Protein AF-X0Z346-F1 (afdb_monomer_lite)

Organism: NCBI:txid412755

Foldseek 3Di:
DLDDDDDDPPDFKDKDFWDKDKDAFDPDPLSVVLVVLLVCLCVLPVQFWDKADDPVVCVVRPRIIMITGGGPVCPPPRIDIDTPVVVNVSSVSVVVSVVSVVVSVVVSVVVD

Sequence (112 aa):
NIEPLPISKNIKTIEYRIAYLALCLQNSKSGKILFKRLSMLPQIDCKYIQFGCADWFWERQINSYTLQVEPERYSTKDRVFIDYKEALYIENIRNKFFKKMEDIIHNFSDHL

Secondary structure (DSSP, 8-state):
--SPPP--TT--EEEEE--EEEEE--SSHHHHHHHHHHTTGGGT-TTTEEEE--HHHHTTSTTEEEEEES-GGGTT-SEEEEEHHHHHHHHHHHHHHHHHHHHHHHHHHTT-

pLDDT: mean 89.63, std 8.23, range [52.31, 97.12]

Structure (mmCIF, N/CA/C/O backbone):
data_AF-X0Z346-F1
#
_entry.id   AF-X0Z346-F1
#
loop_
_atom_site.group_PDB
_atom_site.id
_atom_site.type_symbol
_atom_site.label_atom_id
_atom_site.label_alt_id
_atom_site.label_comp_id
_atom_site.label_asym_id
_atom_site.label_entity_id
_atom_site.label_seq_id
_atom_site.pdbx_PDB_ins_code
_atom_site.Cartn_x
_atom_site.Cartn_y
_atom_site.Cartn_z
_atom_site.occupancy
_atom_site.B_iso_or_equiv
_atom_site.auth_seq_id
_atom_site.auth_comp_id
_atom_site.auth_asym_id
_atom_site.auth_atom_id
_atom_site.pdbx_PDB_model_num
ATOM 1 N N . ASN A 1 1 ? -8.320 12.332 1.932 1.00 60.59 1 ASN A N 1
ATOM 2 C CA . ASN A 1 1 ? -7.896 11.196 2.788 1.00 60.59 1 ASN A CA 1
ATOM 3 C C . ASN A 1 1 ? -6.429 11.270 3.220 1.00 60.59 1 ASN A C 1
ATOM 5 O O . ASN A 1 1 ? -5.842 10.227 3.489 1.00 60.59 1 ASN A O 1
ATOM 9 N N . ILE A 1 2 ? -5.833 12.467 3.313 1.00 72.00 2 ILE A N 1
ATOM 10 C CA . ILE A 1 2 ? -4.443 12.644 3.785 1.00 72.00 2 ILE A CA 1
ATOM 11 C C . ILE A 1 2 ? -4.376 13.272 5.178 1.00 72.00 2 ILE A C 1
ATOM 13 O O . ILE A 1 2 ? -3.472 12.945 5.939 1.00 72.00 2 ILE A O 1
ATOM 17 N N . GLU A 1 3 ? -5.379 14.074 5.539 1.00 83.50 3 GLU A N 1
ATOM 18 C CA . GLU A 1 3 ? -5.531 14.595 6.895 1.00 83.50 3 GLU A CA 1
ATOM 19 C C . GLU A 1 3 ? -5.581 13.464 7.934 1.00 83.50 3 GLU A C 1
ATOM 21 O O . GLU A 1 3 ? -6.058 12.360 7.616 1.00 83.50 3 GLU A O 1
ATOM 26 N N . PRO A 1 4 ? -5.079 13.718 9.154 1.00 86.06 4 PRO A N 1
ATOM 27 C CA . PRO A 1 4 ? -5.184 12.773 10.249 1.00 86.06 4 PRO A CA 1
ATOM 28 C C . PRO A 1 4 ? -6.644 12.577 10.672 1.00 86.06 4 PRO A C 1
ATOM 30 O O . PRO A 1 4 ? -7.474 13.487 10.593 1.00 86.06 4 PRO A O 1
ATOM 33 N N . LEU A 1 5 ? -6.960 11.377 11.144 1.00 86.94 5 LEU A N 1
ATOM 34 C CA . LEU A 1 5 ? -8.260 11.040 11.692 1.00 86.94 5 LEU A CA 1
ATOM 35 C C . LEU A 1 5 ? -8.531 11.864 12.961 1.00 86.94 5 LEU A C 1
ATOM 37 O O . LEU A 1 5 ? -7.634 12.080 13.781 1.00 86.94 5 LEU A O 1
ATOM 41 N N . PRO A 1 6 ? -9.780 12.318 13.161 1.00 84.25 6 PRO A N 1
ATOM 42 C CA . PRO A 1 6 ? -10.134 13.111 14.328 1.00 84.25 6 PRO A CA 1
ATOM 43 C C . PRO A 1 6 ? -10.004 12.277 15.602 1.00 84.25 6 PRO A C 1
ATOM 45 O O . PRO A 1 6 ? -10.609 11.214 15.711 1.00 84.25 6 PRO A O 1
ATOM 48 N N . ILE A 1 7 ? -9.289 12.792 16.603 1.00 77.56 7 ILE A N 1
ATOM 49 C CA . ILE A 1 7 ? -9.120 12.118 17.894 1.00 77.56 7 ILE A CA 1
ATOM 50 C C . ILE A 1 7 ? -10.442 12.186 18.672 1.00 77.56 7 ILE A C 1
ATOM 52 O O . ILE A 1 7 ? -10.754 13.189 19.311 1.00 77.56 7 ILE A O 1
ATOM 56 N N . SER A 1 8 ? -11.229 11.109 18.640 1.00 80.06 8 SER A N 1
ATOM 57 C CA . SER A 1 8 ? -12.473 11.006 19.409 1.00 80.06 8 SER A CA 1
ATOM 58 C C . SER A 1 8 ? -12.692 9.598 19.947 1.00 80.06 8 SER A C 1
ATOM 60 O O . SER A 1 8 ? -12.582 8.613 19.223 1.00 80.06 8 SER A O 1
ATOM 62 N N . LYS A 1 9 ? -13.060 9.499 21.231 1.00 72.19 9 LYS A N 1
ATOM 63 C CA . LYS A 1 9 ? -13.396 8.220 21.883 1.00 72.19 9 LYS A CA 1
ATOM 64 C C . LYS A 1 9 ? -14.772 7.676 21.475 1.00 72.19 9 LYS A C 1
ATOM 66 O O . LYS A 1 9 ? -15.076 6.529 21.782 1.00 72.19 9 LYS A O 1
ATOM 71 N N . ASN A 1 10 ? -15.592 8.483 20.798 1.00 86.25 10 ASN A N 1
ATOM 72 C CA . ASN A 1 10 ? -16.987 8.148 20.499 1.00 86.25 10 ASN A CA 1
ATOM 73 C C . ASN A 1 10 ? -17.204 7.652 19.061 1.00 86.25 10 ASN A C 1
ATOM 75 O O . ASN A 1 10 ? -18.314 7.243 18.719 1.00 86.25 10 ASN A O 1
ATOM 79 N N . ILE A 1 11 ? -16.174 7.683 18.211 1.00 88.75 11 ILE A N 1
ATOM 80 C CA . ILE A 1 11 ? -16.277 7.195 16.835 1.00 88.75 11 ILE A CA 1
ATOM 81 C C . ILE A 1 11 ? -16.121 5.677 16.842 1.00 88.75 11 ILE A C 1
ATOM 83 O O . ILE A 1 11 ? -15.102 5.148 17.277 1.00 88.75 11 ILE A O 1
ATOM 87 N N . LYS A 1 12 ? -17.142 4.976 16.343 1.00 90.94 12 LYS A N 1
ATOM 88 C CA . LYS A 1 12 ? -17.108 3.517 16.178 1.00 90.94 12 LYS A CA 1
ATOM 89 C C . LYS A 1 12 ? -16.595 3.113 14.802 1.00 90.94 12 LYS A C 1
ATOM 91 O O . LYS A 1 12 ? -15.784 2.205 14.693 1.00 90.94 12 LYS A O 1
ATOM 96 N N . THR A 1 13 ? -17.050 3.802 13.760 1.00 92.38 13 THR A N 1
ATOM 97 C CA . THR A 1 13 ? -16.750 3.458 12.367 1.00 92.38 13 THR A CA 1
ATOM 98 C C . THR A 1 13 ? -16.470 4.697 11.534 1.00 92.38 13 THR A C 1
ATOM 100 O O . THR A 1 13 ? -17.046 5.755 11.785 1.00 92.38 13 THR A O 1
ATOM 103 N N . ILE A 1 14 ? -15.643 4.542 10.504 1.00 90.69 14 ILE A N 1
ATOM 104 C CA . ILE A 1 14 ? -15.331 5.573 9.510 1.00 90.69 14 ILE A CA 1
ATOM 105 C C . ILE A 1 14 ? -15.661 5.029 8.116 1.00 90.69 14 ILE A C 1
ATOM 107 O O . ILE A 1 14 ? -15.361 3.870 7.827 1.00 90.69 14 ILE A O 1
ATOM 111 N N . GLU A 1 15 ? -16.261 5.854 7.249 1.00 91.25 15 GLU A N 1
ATOM 112 C CA . GLU A 1 15 ? -16.294 5.574 5.806 1.00 91.25 15 GLU A CA 1
ATOM 113 C C . GLU A 1 15 ? -14.884 5.809 5.253 1.00 91.25 15 GLU A C 1
ATOM 115 O O . GLU A 1 15 ? -14.419 6.945 5.148 1.00 91.25 15 GLU A O 1
ATOM 120 N N . TYR A 1 16 ? -14.191 4.730 4.912 1.00 86.69 16 TYR A N 1
ATOM 121 C CA . TYR A 1 16 ? -12.906 4.780 4.240 1.00 86.69 16 TYR A CA 1
ATOM 122 C C . TYR A 1 16 ? -13.124 4.747 2.730 1.00 86.69 16 TYR A C 1
ATOM 124 O O . TYR A 1 16 ? -13.870 3.904 2.227 1.00 86.69 16 TYR A O 1
ATOM 132 N N . ARG A 1 17 ? -12.474 5.660 1.999 1.00 86.06 17 ARG A N 1
ATOM 133 C CA . ARG A 1 17 ? -12.450 5.643 0.529 1.00 86.06 17 ARG A CA 1
ATOM 134 C C . ARG A 1 17 ? -11.056 5.295 0.063 1.00 86.06 17 ARG A C 1
ATOM 136 O O . ARG A 1 17 ? -10.080 5.880 0.540 1.00 86.06 17 ARG A O 1
ATOM 143 N N . ILE A 1 18 ? -10.999 4.363 -0.866 1.00 76.19 18 ILE A N 1
ATOM 144 C CA . ILE A 1 18 ? -9.747 3.770 -1.297 1.00 76.19 18 ILE A CA 1
ATOM 145 C C . ILE A 1 18 ? -8.970 4.780 -2.131 1.00 76.19 18 ILE A C 1
ATOM 147 O O . ILE A 1 18 ? -9.532 5.552 -2.909 1.00 76.19 18 ILE A O 1
ATOM 151 N N . ALA A 1 19 ? -7.666 4.817 -1.889 1.00 76.25 19 ALA A N 1
ATOM 152 C CA . ALA A 1 19 ? -6.726 5.635 -2.627 1.00 76.25 19 ALA A CA 1
ATOM 153 C C . ALA A 1 19 ? -5.687 4.709 -3.245 1.00 76.25 19 ALA A C 1
ATOM 155 O O . ALA A 1 19 ? -5.079 3.889 -2.554 1.00 76.25 19 ALA A O 1
ATOM 156 N N . TYR A 1 20 ? -5.488 4.862 -4.547 1.00 85.81 20 TYR A N 1
ATOM 157 C CA . TYR A 1 20 ? -4.509 4.102 -5.295 1.00 85.81 20 TYR A CA 1
ATOM 158 C C . TYR A 1 20 ? -3.748 5.000 -6.261 1.00 85.81 20 TYR A C 1
ATOM 160 O O . TYR A 1 20 ? -4.251 6.025 -6.723 1.00 85.81 20 TYR A O 1
ATOM 168 N N . LEU A 1 21 ? -2.521 4.595 -6.564 1.00 88.81 21 LEU A N 1
ATOM 169 C CA . LEU A 1 21 ? -1.697 5.182 -7.609 1.00 88.81 21 LEU A CA 1
ATOM 170 C C . LEU A 1 21 ? -1.587 4.174 -8.745 1.00 88.81 21 LEU A C 1
ATOM 172 O O . LEU A 1 21 ? -1.111 3.062 -8.528 1.00 88.81 21 LEU A O 1
ATOM 176 N N . ALA A 1 22 ? -2.006 4.567 -9.943 1.00 91.06 22 ALA A N 1
ATOM 177 C CA . ALA A 1 22 ? -1.733 3.818 -11.162 1.00 91.06 22 ALA A CA 1
ATOM 178 C C . ALA A 1 22 ? -0.428 4.334 -11.786 1.00 91.06 22 ALA A C 1
ATOM 180 O O . ALA A 1 22 ? -0.237 5.541 -11.935 1.00 91.06 22 ALA A O 1
ATOM 181 N N . LEU A 1 23 ? 0.477 3.424 -12.131 1.00 92.00 23 LEU A N 1
ATOM 182 C CA . LEU A 1 23 ? 1.829 3.715 -12.596 1.00 92.00 23 LEU A CA 1
ATOM 183 C C . LEU A 1 23 ? 2.120 2.884 -13.842 1.00 92.00 23 LEU A C 1
ATOM 185 O O . LEU A 1 23 ? 1.917 1.675 -13.825 1.00 92.00 23 LEU A O 1
ATOM 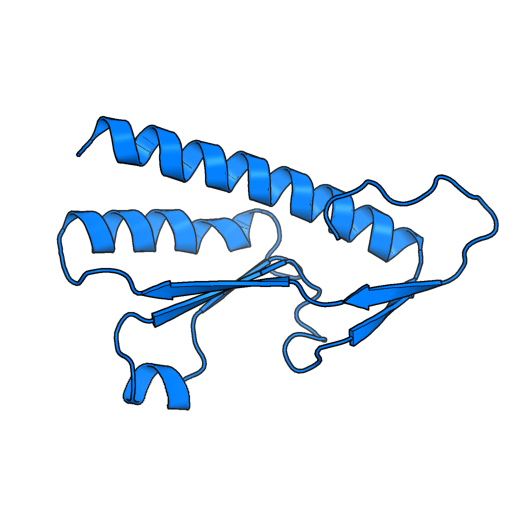189 N N . CYS A 1 24 ? 2.659 3.502 -14.891 1.00 94.44 24 CYS A N 1
ATOM 190 C CA . CYS A 1 24 ? 3.261 2.781 -16.011 1.00 94.44 24 CYS A CA 1
ATOM 191 C C . CYS A 1 24 ? 4.780 2.914 -15.920 1.00 94.44 24 CYS A C 1
ATOM 193 O O . CYS A 1 24 ? 5.317 4.023 -15.900 1.00 94.44 24 CYS A O 1
ATOM 195 N N . LEU A 1 25 ? 5.476 1.784 -15.824 1.00 93.38 25 LEU A N 1
ATOM 196 C CA . LEU A 1 25 ? 6.929 1.752 -15.716 1.00 93.38 25 LEU A CA 1
ATOM 197 C C . LEU A 1 25 ? 7.544 1.504 -17.090 1.00 93.38 25 LEU A C 1
ATOM 199 O O . LEU A 1 25 ? 7.215 0.541 -17.780 1.00 93.38 25 LEU A O 1
ATOM 203 N N . GLN A 1 26 ? 8.487 2.353 -17.486 1.00 93.38 26 GLN A N 1
ATOM 204 C CA . GLN A 1 26 ? 9.192 2.164 -18.747 1.00 93.38 26 GLN A CA 1
ATOM 205 C C . GLN A 1 26 ? 9.959 0.830 -18.742 1.00 93.38 26 GLN A C 1
ATOM 207 O O . GLN A 1 26 ? 10.621 0.489 -17.760 1.00 93.38 26 GLN A O 1
ATOM 212 N N . ASN A 1 27 ? 9.938 0.094 -19.859 1.00 93.75 27 ASN A N 1
ATOM 213 C CA . ASN A 1 27 ? 10.755 -1.113 -20.032 1.00 93.75 27 ASN A CA 1
ATOM 214 C C . ASN A 1 27 ? 12.230 -0.756 -20.290 1.00 93.75 27 ASN A C 1
ATOM 216 O O . ASN A 1 27 ? 12.776 -0.962 -21.371 1.00 93.75 27 ASN A O 1
ATOM 220 N N . SER A 1 28 ? 12.871 -0.181 -19.282 1.00 94.56 28 SER A N 1
ATOM 221 C CA . SER A 1 28 ? 14.271 0.221 -19.282 1.00 94.56 28 SER A CA 1
ATOM 222 C C . SER A 1 28 ? 14.974 -0.352 -18.051 1.00 94.56 28 SER A C 1
ATOM 224 O O . SER A 1 28 ? 14.347 -0.906 -17.143 1.00 94.56 28 SER A O 1
ATOM 226 N N . LYS A 1 29 ? 16.303 -0.224 -17.992 1.00 93.75 29 LYS A N 1
ATOM 227 C CA . LYS A 1 29 ? 17.070 -0.614 -16.800 1.00 93.75 29 LYS A CA 1
ATOM 228 C C . LYS A 1 29 ? 16.590 0.147 -15.557 1.00 93.75 29 LYS A C 1
ATOM 230 O O . LYS A 1 29 ? 16.391 -0.469 -14.513 1.00 93.75 29 LYS A O 1
ATOM 235 N N . SER A 1 30 ? 16.373 1.456 -15.680 1.00 92.31 30 SER A N 1
ATOM 236 C CA . SER A 1 30 ? 15.896 2.306 -14.586 1.00 92.31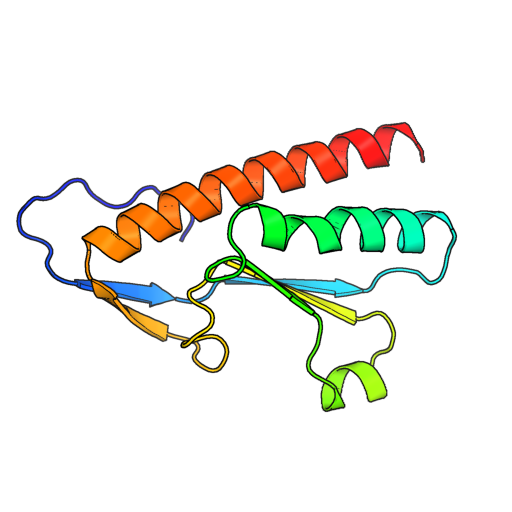 30 SER A CA 1
ATOM 237 C C . SER A 1 30 ? 14.468 1.937 -14.168 1.00 92.31 30 SER A C 1
ATOM 239 O O . SER A 1 30 ? 14.217 1.760 -12.979 1.00 92.31 30 SER A O 1
ATOM 241 N N . GLY A 1 31 ? 13.561 1.684 -15.118 1.00 93.31 31 GLY A N 1
ATOM 242 C CA . GLY A 1 31 ? 12.200 1.233 -14.812 1.00 93.31 31 GLY A CA 1
ATOM 243 C C . GLY A 1 31 ? 12.150 -0.118 -14.090 1.00 93.31 31 GLY A C 1
ATOM 244 O O . GLY A 1 31 ? 11.405 -0.268 -13.124 1.00 93.31 31 GLY A O 1
ATOM 245 N N . LYS A 1 32 ? 13.011 -1.078 -14.460 1.00 93.31 32 LYS A N 1
ATOM 246 C CA . LYS A 1 32 ? 13.145 -2.367 -13.747 1.00 93.31 32 LYS A CA 1
ATOM 247 C C . LYS A 1 32 ? 13.674 -2.203 -12.317 1.00 93.31 32 LYS A C 1
ATOM 249 O O . LYS A 1 32 ? 13.246 -2.925 -11.416 1.00 93.31 32 LYS A O 1
ATOM 254 N N . ILE A 1 33 ? 14.592 -1.260 -12.093 1.00 93.81 33 ILE A N 1
ATOM 255 C CA . ILE A 1 33 ? 15.082 -0.927 -10.745 1.00 93.81 33 ILE A CA 1
ATOM 256 C C . ILE A 1 33 ? 13.954 -0.312 -9.913 1.00 93.81 33 ILE A C 1
ATOM 258 O O . ILE A 1 33 ? 13.747 -0.736 -8.776 1.00 93.81 33 ILE A O 1
ATOM 262 N N . LEU A 1 34 ? 13.208 0.642 -10.479 1.00 93.88 34 LEU A N 1
ATOM 263 C CA . LEU A 1 34 ? 12.071 1.263 -9.804 1.00 93.88 34 LEU A CA 1
ATOM 264 C C . LEU A 1 34 ? 10.996 0.225 -9.464 1.00 93.88 34 LEU A C 1
ATOM 266 O O . LEU A 1 34 ? 10.558 0.177 -8.320 1.00 93.88 34 LEU A O 1
ATOM 270 N N . PHE A 1 35 ? 10.659 -0.670 -10.400 1.00 94.44 35 PHE A N 1
ATOM 271 C CA . PHE A 1 35 ? 9.754 -1.799 -10.160 1.00 94.44 35 PHE A CA 1
ATOM 272 C C . PHE A 1 35 ? 10.181 -2.614 -8.936 1.00 94.44 35 PHE A C 1
ATOM 274 O O . PHE A 1 35 ? 9.389 -2.803 -8.019 1.00 94.44 35 PHE A O 1
ATOM 281 N N . LYS A 1 36 ? 11.452 -3.039 -8.881 1.00 94.88 36 LYS A N 1
ATOM 282 C CA . LYS A 1 36 ? 11.978 -3.835 -7.763 1.00 94.88 36 LYS A CA 1
ATOM 283 C C . LYS A 1 36 ? 11.910 -3.087 -6.429 1.00 94.88 36 LYS A C 1
ATOM 285 O O . LYS A 1 36 ? 11.691 -3.707 -5.396 1.00 94.88 36 LYS A O 1
ATOM 290 N N . ARG A 1 37 ? 12.124 -1.767 -6.429 1.00 95.19 37 ARG A N 1
ATOM 291 C CA . ARG A 1 37 ? 12.020 -0.941 -5.215 1.00 95.19 37 ARG A CA 1
ATOM 292 C C . ARG A 1 37 ? 10.563 -0.803 -4.762 1.00 95.19 37 ARG A C 1
ATOM 294 O O . ARG A 1 37 ? 10.283 -1.007 -3.584 1.00 95.19 37 ARG A O 1
ATOM 301 N N . LEU A 1 38 ? 9.642 -0.514 -5.683 1.00 95.25 38 LEU A N 1
ATOM 302 C CA . LEU A 1 38 ? 8.208 -0.398 -5.394 1.00 95.25 38 LEU A CA 1
ATOM 303 C C . LEU A 1 38 ? 7.607 -1.733 -4.932 1.00 95.25 38 LEU A C 1
ATOM 305 O O . LEU A 1 38 ? 6.831 -1.754 -3.979 1.00 95.25 38 LEU A O 1
ATOM 309 N N . SER A 1 39 ? 8.034 -2.862 -5.509 1.00 94.75 39 SER A N 1
ATOM 310 C CA . SER A 1 39 ? 7.560 -4.198 -5.120 1.00 94.75 39 SER A CA 1
ATOM 311 C C . SER A 1 39 ? 7.950 -4.610 -3.697 1.00 94.75 39 SER A C 1
ATOM 313 O O . SER A 1 39 ? 7.475 -5.628 -3.204 1.00 94.75 39 SER A O 1
ATOM 315 N N . MET A 1 40 ? 8.820 -3.850 -3.024 1.00 95.62 40 MET A N 1
ATOM 316 C CA . MET A 1 40 ? 9.159 -4.065 -1.616 1.00 95.62 40 MET A CA 1
ATOM 317 C C . MET A 1 40 ? 8.210 -3.339 -0.655 1.00 95.62 40 MET A C 1
ATOM 319 O O . MET A 1 40 ? 8.231 -3.641 0.533 1.00 95.62 40 MET A O 1
ATOM 323 N N . LEU A 1 41 ? 7.371 -2.407 -1.118 1.00 95.81 41 LEU A N 1
ATOM 324 C CA . LEU A 1 41 ? 6.446 -1.667 -0.247 1.00 95.81 41 LEU A CA 1
ATOM 325 C C . LEU A 1 41 ? 5.467 -2.566 0.522 1.00 95.81 41 LEU A C 1
ATOM 327 O O . LEU A 1 41 ? 5.284 -2.313 1.714 1.00 95.81 41 LEU A O 1
ATOM 331 N N . PRO A 1 42 ? 4.916 -3.653 -0.063 1.00 96.31 42 PRO A N 1
ATOM 332 C CA . PRO A 1 42 ? 4.110 -4.613 0.692 1.00 96.31 42 PRO A CA 1
ATOM 333 C C . PRO A 1 42 ? 4.837 -5.269 1.877 1.00 96.31 42 PRO A C 1
ATOM 335 O O . PRO A 1 42 ? 4.185 -5.839 2.740 1.00 96.31 42 PRO A O 1
ATOM 338 N N . GLN A 1 43 ? 6.170 -5.185 1.982 1.00 96.25 43 GLN A N 1
ATOM 339 C CA . GLN A 1 43 ? 6.904 -5.690 3.154 1.00 96.25 43 GLN A CA 1
ATOM 340 C C . GLN A 1 43 ? 6.672 -4.842 4.415 1.00 96.25 43 GLN A C 1
ATOM 342 O O . GLN A 1 43 ? 6.957 -5.314 5.512 1.00 96.25 43 GLN A O 1
ATOM 347 N N . ILE A 1 44 ? 6.169 -3.607 4.280 1.00 96.12 44 ILE A N 1
ATOM 348 C CA . ILE A 1 44 ? 5.751 -2.780 5.422 1.00 96.12 44 ILE A CA 1
ATOM 349 C C . ILE A 1 44 ? 4.560 -3.443 6.123 1.00 96.12 44 ILE A C 1
ATOM 351 O O . ILE A 1 44 ? 4.589 -3.608 7.341 1.00 96.12 44 ILE A O 1
ATOM 355 N N . ASP A 1 45 ? 3.535 -3.805 5.346 1.00 97.12 45 ASP A N 1
ATOM 356 C CA . ASP A 1 45 ? 2.405 -4.636 5.759 1.00 97.12 45 ASP A CA 1
ATOM 357 C C . ASP A 1 45 ? 1.615 -5.105 4.522 1.00 97.12 45 ASP A C 1
ATOM 359 O O . ASP A 1 45 ? 0.883 -4.329 3.909 1.00 97.12 45 ASP A O 1
ATOM 363 N N . CYS A 1 46 ? 1.727 -6.384 4.159 1.00 95.19 46 CYS A N 1
ATOM 364 C CA . CYS A 1 46 ? 1.103 -6.920 2.947 1.00 95.19 46 CYS A CA 1
ATOM 365 C C . CYS A 1 46 ? -0.421 -7.062 3.053 1.00 95.19 46 CYS A C 1
ATOM 367 O O . CYS A 1 46 ? -1.095 -7.196 2.034 1.00 95.19 46 CYS A O 1
ATOM 369 N N . LYS A 1 47 ? -0.984 -7.008 4.268 1.00 96.12 47 LYS A N 1
ATOM 370 C CA . LYS A 1 47 ? -2.439 -6.998 4.458 1.00 96.12 47 LYS A CA 1
ATOM 371 C C . LYS A 1 47 ? -3.041 -5.633 4.162 1.00 96.12 47 LYS A C 1
ATOM 373 O O . LYS A 1 47 ? -4.252 -5.564 3.975 1.00 96.12 47 LYS A O 1
ATOM 378 N N . TYR A 1 48 ? -2.224 -4.580 4.140 1.00 94.88 48 TYR A N 1
ATOM 379 C CA . TYR A 1 48 ? -2.681 -3.201 3.983 1.00 94.88 48 TYR A CA 1
ATOM 380 C C . TYR A 1 48 ? -2.006 -2.433 2.844 1.00 94.88 48 TYR A C 1
ATOM 382 O O . TYR A 1 48 ? -2.426 -1.322 2.545 1.00 94.88 48 TYR A O 1
ATOM 390 N N . ILE A 1 49 ? -0.955 -2.980 2.233 1.00 95.19 49 ILE A N 1
ATOM 391 C CA . ILE A 1 49 ? -0.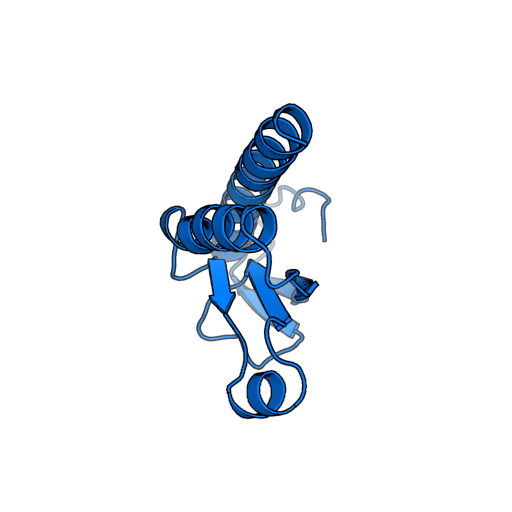268 -2.385 1.087 1.00 95.19 49 ILE A CA 1
ATOM 392 C C . ILE A 1 49 ? -0.178 -3.423 -0.023 1.00 95.19 49 ILE A C 1
ATOM 394 O O . ILE A 1 49 ? 0.414 -4.489 0.158 1.00 95.19 49 ILE A O 1
ATOM 398 N N . GLN A 1 50 ? -0.712 -3.079 -1.190 1.00 93.62 50 GLN A N 1
ATOM 399 C CA . GLN A 1 50 ? -0.706 -3.934 -2.371 1.00 93.62 50 GLN A CA 1
ATOM 400 C C . GLN A 1 50 ? 0.047 -3.250 -3.504 1.00 93.62 50 GLN A C 1
ATOM 402 O O . GLN A 1 50 ? -0.109 -2.053 -3.739 1.00 93.62 50 GLN A O 1
ATOM 407 N N . PHE A 1 51 ? 0.860 -4.027 -4.215 1.00 95.19 51 PHE A N 1
ATOM 408 C CA . PHE A 1 51 ? 1.505 -3.614 -5.453 1.00 95.19 51 PHE A CA 1
ATOM 409 C C . PHE A 1 51 ? 1.317 -4.718 -6.483 1.00 95.19 51 PHE A C 1
ATOM 411 O O . PHE A 1 51 ? 1.742 -5.851 -6.258 1.00 95.19 51 PHE A O 1
ATOM 418 N N . GLY A 1 52 ? 0.678 -4.402 -7.600 1.00 93.31 52 GLY A N 1
ATOM 419 C CA . GLY A 1 52 ? 0.365 -5.404 -8.607 1.00 93.31 52 GLY A CA 1
ATOM 420 C C . GLY A 1 52 ? -0.454 -4.834 -9.745 1.00 93.31 52 GLY A C 1
ATOM 421 O O . GLY A 1 52 ? -0.519 -3.627 -9.926 1.00 93.31 52 GLY A O 1
ATOM 422 N N . CYS A 1 53 ? -1.066 -5.698 -10.534 1.00 92.44 53 CYS A N 1
ATOM 423 C CA . CYS A 1 53 ? -1.977 -5.312 -11.598 1.00 92.44 53 CYS A CA 1
ATOM 424 C C . CYS A 1 53 ? -2.993 -6.435 -11.777 1.00 92.44 53 CYS A C 1
ATOM 426 O O . CYS A 1 53 ? -2.649 -7.597 -11.572 1.00 92.44 53 CYS A O 1
ATOM 428 N N . ALA A 1 54 ? -4.227 -6.103 -12.144 1.00 88.50 54 ALA A N 1
ATOM 429 C CA . ALA A 1 54 ? -5.175 -7.128 -12.551 1.00 88.50 54 ALA A CA 1
ATOM 430 C C . ALA A 1 54 ? -4.741 -7.709 -13.905 1.00 88.50 54 ALA A C 1
ATOM 432 O O . ALA A 1 54 ? -4.472 -6.943 -14.832 1.00 88.50 54 ALA A O 1
ATOM 433 N N . ASP A 1 55 ? -4.719 -9.039 -14.031 1.00 90.56 55 ASP A N 1
ATOM 434 C CA . ASP A 1 55 ? -4.201 -9.735 -15.220 1.00 90.56 55 ASP A CA 1
ATOM 435 C C . ASP A 1 55 ? -4.830 -9.214 -16.521 1.00 90.56 55 ASP A C 1
ATOM 437 O O . ASP A 1 55 ? -4.124 -8.803 -17.441 1.00 90.56 55 ASP A O 1
ATOM 441 N N . TRP A 1 56 ? -6.163 -9.092 -16.548 1.00 91.25 56 TRP A N 1
ATOM 442 C CA . TRP A 1 56 ? -6.913 -8.597 -17.709 1.00 91.25 56 TRP A CA 1
ATOM 443 C C . TRP A 1 56 ? -6.519 -7.173 -18.138 1.00 91.25 56 TRP A C 1
ATOM 445 O O . TRP A 1 56 ? -6.682 -6.808 -19.306 1.00 91.25 56 TRP A O 1
ATOM 455 N N . PHE A 1 57 ? -6.050 -6.340 -17.204 1.00 90.38 57 PHE A N 1
ATOM 456 C CA . PHE A 1 57 ? -5.584 -4.989 -17.503 1.00 90.38 57 PHE A CA 1
ATOM 457 C C . PHE A 1 57 ? -4.133 -5.019 -17.973 1.00 90.38 57 PHE A C 1
ATOM 459 O O . PHE A 1 57 ? -3.801 -4.361 -18.959 1.00 90.38 57 PHE A O 1
ATOM 466 N N . TRP A 1 58 ? -3.284 -5.817 -17.320 1.00 91.19 58 TRP A N 1
ATOM 467 C CA . TRP A 1 58 ? -1.874 -5.952 -17.681 1.00 91.19 58 TRP A CA 1
ATOM 468 C C . TRP A 1 58 ? -1.688 -6.505 -19.100 1.00 91.19 58 TRP A C 1
ATOM 470 O O . TRP A 1 58 ? -0.845 -6.007 -19.842 1.00 91.19 58 TRP A O 1
ATOM 480 N N . GLU A 1 59 ? -2.534 -7.451 -19.520 1.00 91.94 59 GLU A N 1
ATOM 481 C CA . GLU A 1 59 ? -2.580 -7.968 -20.897 1.00 91.94 59 GLU A CA 1
ATOM 482 C C . GLU A 1 59 ? -2.818 -6.869 -21.944 1.00 91.94 59 GLU A C 1
ATOM 484 O O . GLU A 1 59 ? -2.337 -6.960 -23.074 1.00 91.94 59 GLU A O 1
ATOM 489 N N . ARG A 1 60 ? -3.551 -5.812 -21.575 1.00 92.94 60 ARG A N 1
ATOM 490 C CA . ARG A 1 60 ? -3.873 -4.680 -22.457 1.00 92.94 60 ARG A CA 1
ATOM 491 C C . ARG A 1 60 ? -2.869 -3.539 -22.334 1.00 92.94 60 ARG A C 1
ATOM 493 O O . ARG A 1 60 ? -2.655 -2.821 -23.305 1.00 92.94 60 ARG A O 1
ATOM 500 N N . GLN A 1 61 ? -2.309 -3.336 -21.144 1.00 91.69 61 GLN A N 1
ATOM 501 C CA . GLN A 1 61 ? -1.435 -2.220 -20.786 1.00 91.69 61 GLN A CA 1
ATOM 502 C C . GLN A 1 61 ? -0.216 -2.743 -20.017 1.00 91.69 61 GLN A C 1
ATOM 504 O O . GLN A 1 61 ? -0.104 -2.609 -18.795 1.00 91.69 61 GLN A O 1
ATOM 509 N N . ILE A 1 62 ? 0.714 -3.345 -20.759 1.00 91.81 62 ILE A N 1
ATOM 510 C CA . ILE A 1 62 ? 1.930 -3.959 -20.215 1.00 91.81 62 ILE A CA 1
ATOM 511 C C . ILE A 1 62 ? 2.743 -2.928 -19.416 1.00 91.81 62 ILE A C 1
ATOM 513 O O . ILE A 1 62 ? 2.840 -1.760 -19.790 1.00 91.81 62 ILE A O 1
ATOM 517 N N . ASN A 1 63 ? 3.364 -3.381 -18.325 1.00 92.19 63 ASN A N 1
ATOM 518 C CA . ASN A 1 63 ? 4.115 -2.562 -17.364 1.00 92.19 63 ASN A CA 1
ATOM 519 C C . ASN A 1 63 ? 3.285 -1.518 -16.604 1.00 92.19 63 ASN A C 1
ATOM 521 O O . ASN A 1 63 ? 3.860 -0.613 -15.994 1.00 92.19 63 ASN A O 1
ATOM 525 N N . SER A 1 64 ? 1.961 -1.658 -16.605 1.00 94.38 64 SER A N 1
ATOM 526 C CA . SER A 1 64 ? 1.087 -0.872 -15.740 1.00 94.38 64 SER A CA 1
ATOM 527 C C . SER A 1 64 ? 0.829 -1.606 -14.430 1.00 94.38 64 SER A C 1
ATOM 529 O O . SER A 1 64 ? 0.573 -2.809 -14.428 1.00 94.38 64 SER A O 1
ATOM 531 N N . TYR A 1 65 ? 0.893 -0.873 -13.325 1.00 94.62 65 TYR A N 1
ATOM 532 C CA . TYR A 1 65 ? 0.737 -1.375 -11.966 1.00 94.62 65 TYR A CA 1
ATOM 533 C C . TYR A 1 65 ? -0.095 -0.402 -11.136 1.00 94.62 65 TYR A C 1
ATOM 535 O O . TYR A 1 65 ? -0.105 0.801 -11.386 1.00 94.62 65 TYR A O 1
ATOM 543 N N . THR A 1 66 ? -0.730 -0.926 -10.103 1.00 91.75 66 THR A N 1
ATOM 544 C CA . THR A 1 66 ? -1.443 -0.186 -9.078 1.00 91.75 66 THR A CA 1
ATOM 545 C C . THR A 1 66 ? -0.734 -0.385 -7.745 1.00 91.75 66 THR A C 1
ATOM 547 O O . THR A 1 66 ? -0.283 -1.484 -7.413 1.00 91.75 66 THR A O 1
ATOM 550 N N . LEU A 1 67 ? -0.629 0.700 -6.988 1.00 92.06 67 LEU A N 1
ATOM 551 C CA . LEU A 1 67 ? -0.116 0.732 -5.630 1.00 92.06 67 LEU A CA 1
ATOM 552 C C . LEU A 1 67 ? -1.224 1.249 -4.709 1.00 92.06 67 LEU A C 1
ATOM 554 O O . LEU A 1 67 ? -1.716 2.361 -4.909 1.00 92.06 67 LEU A O 1
ATOM 558 N N . GLN A 1 68 ? -1.635 0.435 -3.741 1.00 91.19 68 GLN A N 1
ATOM 559 C CA 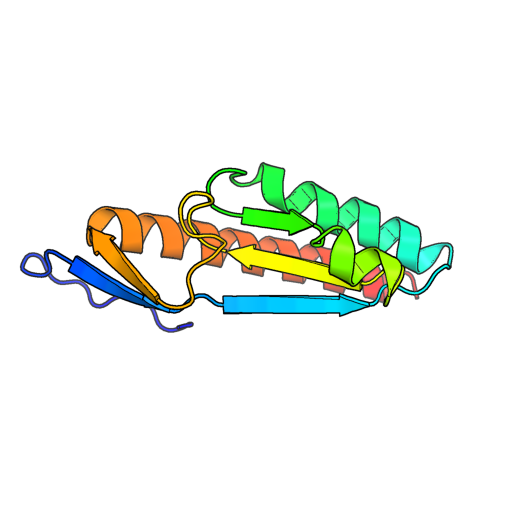. GLN A 1 68 ? -2.814 0.673 -2.900 1.00 91.19 68 GLN A CA 1
ATOM 560 C C . GLN A 1 68 ? -2.423 0.624 -1.424 1.00 91.19 68 GLN A C 1
ATOM 562 O O . GLN A 1 68 ? -1.548 -0.155 -1.041 1.00 91.19 68 GLN A O 1
ATOM 567 N N . VAL A 1 69 ? -3.066 1.467 -0.609 1.00 92.50 69 VAL A N 1
ATOM 568 C CA . VAL A 1 69 ? -2.991 1.400 0.856 1.00 92.50 69 VAL A CA 1
ATOM 569 C C . VAL A 1 69 ? -4.396 1.200 1.401 1.00 92.50 69 VAL A C 1
ATOM 571 O O . VAL A 1 69 ? -5.141 2.153 1.624 1.00 92.50 69 VAL A O 1
ATOM 574 N N . GLU A 1 70 ? -4.770 -0.055 1.579 1.00 90.44 70 GLU A N 1
ATOM 575 C CA . GLU A 1 70 ? -6.081 -0.474 2.044 1.00 90.44 70 GLU A CA 1
ATOM 576 C C . GLU A 1 70 ? -6.041 -1.921 2.539 1.00 90.44 70 GLU A C 1
ATOM 578 O O . GLU A 1 70 ? -5.156 -2.681 2.141 1.00 90.44 70 GLU A O 1
ATOM 583 N N . PRO A 1 71 ? -7.005 -2.357 3.363 1.00 92.44 71 PRO A N 1
ATOM 584 C CA . PRO A 1 71 ? -7.081 -3.758 3.729 1.00 92.44 71 PRO A CA 1
ATOM 585 C C . PRO A 1 71 ? -7.337 -4.634 2.496 1.00 92.44 71 PRO A C 1
ATOM 587 O O . PRO A 1 71 ? -8.327 -4.444 1.797 1.00 92.44 71 PRO A O 1
ATOM 590 N N . GLU A 1 72 ? -6.496 -5.642 2.278 1.00 92.69 72 GLU A N 1
ATOM 591 C CA . GLU A 1 72 ? -6.508 -6.507 1.086 1.00 92.69 72 GLU A CA 1
ATOM 592 C C . GLU A 1 72 ? -7.885 -7.142 0.820 1.00 92.69 72 GLU A C 1
ATOM 594 O O . GLU A 1 72 ? -8.356 -7.163 -0.319 1.00 92.69 72 GLU A O 1
ATOM 599 N N . ARG A 1 73 ? -8.600 -7.515 1.889 1.00 93.50 73 ARG A N 1
ATOM 600 C CA . ARG A 1 73 ? -9.976 -8.039 1.848 1.00 93.50 73 ARG A CA 1
ATOM 601 C C . ARG A 1 73 ? -11.015 -7.094 1.224 1.00 93.50 73 ARG A C 1
ATOM 603 O O . ARG A 1 73 ? -12.152 -7.508 0.994 1.00 93.50 73 ARG A O 1
ATOM 610 N N . TYR A 1 74 ? -10.668 -5.828 1.002 1.00 91.12 74 TYR A N 1
ATOM 611 C CA . TYR A 1 74 ? -11.524 -4.807 0.397 1.00 91.12 74 TYR A CA 1
ATOM 612 C C . TYR A 1 74 ? -10.985 -4.235 -0.917 1.00 91.12 74 TYR A C 1
ATOM 614 O O . TYR A 1 74 ? -11.631 -3.349 -1.462 1.00 91.12 74 TYR A O 1
ATOM 622 N N . SER A 1 75 ? -9.920 -4.816 -1.478 1.00 85.75 75 SER A N 1
ATOM 623 C CA . SER A 1 75 ? -9.243 -4.379 -2.716 1.00 85.75 75 SER A CA 1
ATOM 624 C C . SER A 1 75 ? -10.126 -4.231 -3.966 1.00 85.75 75 SER A C 1
ATOM 626 O O . SER A 1 75 ? -9.708 -3.652 -4.965 1.00 85.75 75 SER A O 1
ATOM 628 N N . THR A 1 76 ? -11.348 -4.766 -3.936 1.00 85.25 76 THR A N 1
ATOM 629 C CA . THR A 1 76 ? -12.333 -4.712 -5.032 1.00 85.25 76 THR A CA 1
ATOM 630 C C . THR A 1 76 ? -13.479 -3.733 -4.781 1.00 85.25 76 THR A C 1
ATOM 632 O O . THR A 1 76 ? -14.440 -3.689 -5.548 1.00 85.25 76 THR A O 1
ATOM 635 N N . LYS A 1 77 ? -13.431 -2.974 -3.687 1.00 88.44 77 LYS A N 1
ATOM 636 C CA . LYS A 1 77 ? -14.440 -1.972 -3.330 1.00 88.44 77 LYS A CA 1
ATOM 637 C C . LYS A 1 77 ? -13.852 -0.587 -3.567 1.00 88.44 77 LYS A C 1
ATOM 639 O O . LYS A 1 77 ? -12.649 -0.444 -3.630 1.00 88.44 77 LYS A O 1
ATOM 644 N N . ASP A 1 78 ? -14.686 0.443 -3.666 1.00 85.88 78 ASP A N 1
ATOM 645 C CA . ASP A 1 78 ? -14.202 1.839 -3.677 1.00 85.88 78 ASP A CA 1
ATOM 646 C C . ASP A 1 78 ? -14.349 2.503 -2.303 1.00 85.88 78 ASP A C 1
ATOM 648 O O . ASP A 1 78 ? -13.669 3.479 -1.964 1.00 85.88 78 ASP A O 1
ATOM 652 N N . ARG A 1 79 ? -15.290 1.987 -1.504 1.00 90.75 79 ARG A N 1
ATOM 653 C CA . ARG A 1 79 ? -15.636 2.494 -0.179 1.00 90.75 79 ARG A CA 1
ATOM 654 C C . ARG A 1 79 ? -15.967 1.356 0.764 1.00 90.75 79 ARG A C 1
ATOM 656 O O . ARG A 1 79 ? -16.596 0.372 0.373 1.00 90.75 79 ARG A O 1
ATOM 663 N N . VAL A 1 80 ? -15.597 1.526 2.024 1.00 92.12 80 VAL A N 1
ATOM 664 C CA . VAL A 1 80 ? -15.892 0.552 3.069 1.00 92.12 80 VAL A CA 1
ATOM 665 C C . VAL A 1 80 ? -16.019 1.229 4.427 1.00 92.12 80 VAL A C 1
ATOM 667 O O . VAL A 1 80 ? -15.297 2.172 4.734 1.00 92.12 80 VAL A O 1
ATOM 670 N N . PHE A 1 81 ? -16.942 0.745 5.255 1.00 92.94 81 PHE A N 1
ATOM 671 C CA . PHE A 1 81 ? -16.979 1.117 6.664 1.00 92.94 81 PHE A CA 1
ATOM 672 C C . PHE A 1 81 ? -16.011 0.232 7.442 1.00 92.94 81 PHE A C 1
ATOM 674 O O . PHE A 1 81 ? -16.113 -0.995 7.399 1.00 92.94 81 PHE A O 1
ATOM 681 N N . ILE A 1 82 ? -15.082 0.859 8.152 1.00 92.56 82 ILE A N 1
ATOM 682 C CA . ILE A 1 82 ? -14.088 0.182 8.988 1.00 92.56 82 ILE A CA 1
ATOM 683 C C . ILE A 1 82 ? -14.217 0.639 10.431 1.00 92.56 82 ILE A C 1
ATOM 685 O O . ILE A 1 82 ? -14.652 1.763 10.697 1.00 92.56 82 ILE A O 1
ATOM 689 N N . ASP A 1 83 ? -13.831 -0.235 11.357 1.00 93.38 83 ASP A N 1
ATOM 690 C CA . ASP A 1 83 ? -13.726 0.119 12.769 1.00 93.38 83 ASP A CA 1
ATOM 691 C C . ASP A 1 83 ? -12.713 1.257 12.951 1.00 93.38 83 ASP A C 1
ATOM 693 O O . ASP A 1 83 ? -11.678 1.308 12.283 1.00 93.38 83 ASP A O 1
ATOM 697 N N . TYR A 1 84 ? -13.004 2.181 13.862 1.00 92.38 84 TYR A N 1
ATOM 698 C CA . TYR A 1 84 ? -12.157 3.346 14.100 1.00 92.38 84 TYR A CA 1
ATOM 699 C C . TYR A 1 84 ? -10.721 2.970 14.514 1.00 92.38 84 TYR A C 1
ATOM 701 O O . TYR A 1 84 ? -9.773 3.644 14.112 1.00 92.38 84 TYR A O 1
ATOM 709 N N . LYS A 1 85 ? -10.515 1.868 15.251 1.00 91.88 85 LYS A N 1
ATOM 710 C CA . LYS A 1 85 ? -9.164 1.394 15.600 1.00 91.88 85 LYS A CA 1
ATOM 711 C C . LYS A 1 85 ? -8.409 0.890 14.376 1.00 91.88 85 LYS A C 1
ATOM 713 O O . LYS A 1 85 ? -7.213 1.144 14.253 1.00 91.88 85 LYS A O 1
ATOM 718 N N . GLU A 1 86 ? -9.092 0.195 13.470 1.00 93.06 86 GLU A N 1
ATOM 719 C CA . GLU A 1 86 ? -8.498 -0.218 12.198 1.00 93.06 86 GLU A CA 1
ATOM 720 C C . GLU A 1 86 ? -8.191 0.998 11.317 1.00 93.06 86 GLU A C 1
ATOM 722 O O . GLU A 1 86 ? -7.135 1.054 10.697 1.00 93.06 86 GLU A O 1
ATOM 727 N N . ALA A 1 87 ? -9.050 2.020 11.323 1.00 92.31 87 ALA A N 1
ATOM 728 C CA . ALA A 1 87 ? -8.803 3.266 10.602 1.00 92.31 87 ALA A CA 1
ATOM 729 C C . ALA A 1 87 ? -7.511 3.959 11.074 1.00 92.31 87 ALA A C 1
ATOM 731 O O . ALA A 1 87 ? -6.692 4.358 10.245 1.00 92.31 87 ALA A O 1
ATOM 732 N N . LEU A 1 88 ? -7.280 4.031 12.392 1.00 92.38 88 LEU A N 1
ATOM 733 C CA . LEU A 1 88 ? -6.023 4.534 12.964 1.00 92.38 88 LEU A CA 1
ATOM 734 C C . LEU A 1 88 ? -4.816 3.679 12.557 1.00 92.38 88 LEU A C 1
ATOM 736 O O . LEU A 1 88 ? -3.726 4.199 12.313 1.00 92.38 88 LEU A O 1
ATOM 740 N N . TYR A 1 89 ? -4.999 2.362 12.460 1.00 94.00 89 TYR A N 1
ATOM 741 C CA . TYR A 1 89 ? -3.951 1.470 11.979 1.00 94.00 89 TYR A CA 1
ATOM 742 C C . TYR A 1 89 ? -3.595 1.749 10.514 1.00 94.00 89 TYR A C 1
ATOM 744 O O . TYR A 1 89 ? -2.419 1.920 10.191 1.00 94.00 89 TYR A O 1
ATOM 752 N N . ILE A 1 90 ? -4.604 1.866 9.647 1.00 92.75 90 ILE A N 1
ATOM 753 C CA . ILE A 1 90 ? -4.429 2.193 8.228 1.00 92.75 90 ILE A CA 1
ATOM 754 C C . ILE A 1 90 ? -3.741 3.549 8.068 1.00 92.75 90 ILE A C 1
ATOM 756 O O . ILE A 1 90 ? -2.837 3.669 7.248 1.00 92.75 90 ILE A O 1
ATOM 760 N N . GLU A 1 91 ? -4.105 4.557 8.864 1.00 92.81 91 GLU A N 1
ATOM 761 C CA . GLU A 1 91 ? -3.416 5.852 8.875 1.00 92.81 91 GLU A CA 1
ATOM 762 C C . GLU A 1 91 ? -1.916 5.707 9.172 1.00 92.81 91 GLU A C 1
ATOM 764 O O . GLU A 1 91 ? -1.079 6.256 8.453 1.00 92.81 91 GLU A O 1
ATOM 769 N N . ASN A 1 92 ? -1.553 4.936 10.198 1.00 94.00 92 ASN A N 1
ATOM 770 C CA . ASN A 1 92 ? -0.154 4.685 10.533 1.00 94.00 92 ASN A CA 1
ATOM 771 C C . ASN A 1 92 ? 0.591 3.953 9.400 1.00 94.00 92 ASN A C 1
ATOM 773 O O . ASN A 1 92 ? 1.717 4.325 9.064 1.00 94.00 92 ASN A O 1
ATOM 777 N N . ILE A 1 93 ? -0.033 2.946 8.778 1.00 94.75 93 ILE A N 1
ATOM 778 C CA . ILE A 1 93 ? 0.541 2.242 7.620 1.00 94.75 93 ILE A CA 1
ATOM 779 C C . ILE A 1 93 ? 0.709 3.188 6.427 1.00 94.75 93 ILE A C 1
ATOM 781 O O . ILE A 1 93 ? 1.785 3.228 5.834 1.00 94.75 93 ILE A O 1
ATOM 785 N N . ARG A 1 94 ? -0.297 4.014 6.128 1.00 93.06 94 ARG A N 1
ATOM 786 C CA . ARG A 1 94 ? -0.263 5.049 5.086 1.00 93.06 94 ARG A CA 1
ATOM 787 C C . ARG A 1 94 ? 0.900 6.016 5.289 1.00 93.06 94 ARG A C 1
ATOM 789 O O . ARG A 1 94 ? 1.612 6.324 4.339 1.00 93.06 94 ARG A O 1
ATOM 796 N N . ASN A 1 95 ? 1.132 6.472 6.516 1.00 93.56 95 ASN A N 1
ATOM 797 C CA . ASN A 1 95 ? 2.225 7.399 6.805 1.00 93.56 95 ASN A CA 1
ATOM 798 C C . ASN A 1 95 ? 3.600 6.735 6.589 1.00 93.56 95 ASN A C 1
ATOM 800 O O . ASN A 1 95 ? 4.483 7.328 5.970 1.00 93.56 95 ASN A O 1
ATOM 804 N N . LYS A 1 96 ? 3.773 5.476 7.023 1.00 95.38 96 LYS A N 1
ATOM 805 C CA . LYS A 1 96 ? 4.994 4.691 6.747 1.00 95.38 96 LYS A CA 1
ATOM 806 C C . LYS A 1 96 ? 5.199 4.452 5.253 1.00 95.38 96 LYS A C 1
ATOM 808 O O . LYS A 1 96 ? 6.320 4.559 4.761 1.00 95.38 96 LYS A O 1
ATOM 813 N N . PHE A 1 97 ? 4.117 4.145 4.544 1.00 94.56 97 PHE A N 1
ATOM 814 C CA . PHE A 1 97 ? 4.102 3.978 3.100 1.00 94.56 97 PHE A CA 1
ATOM 815 C C . PHE A 1 97 ? 4.585 5.246 2.390 1.00 94.56 97 PHE A C 1
ATOM 817 O O . PHE A 1 97 ? 5.531 5.164 1.611 1.00 94.56 97 PHE A O 1
ATOM 824 N N . PHE A 1 98 ? 4.002 6.413 2.695 1.00 92.50 98 PHE A N 1
ATOM 825 C CA . PHE A 1 98 ? 4.401 7.676 2.069 1.00 92.50 98 PHE A CA 1
ATOM 826 C C . PHE A 1 98 ? 5.861 8.004 2.350 1.00 92.50 98 PHE A C 1
ATOM 828 O O . PHE A 1 98 ? 6.596 8.332 1.423 1.00 92.50 98 PHE A O 1
ATOM 835 N N . LYS A 1 99 ? 6.316 7.802 3.592 1.00 94.12 99 LYS A N 1
ATOM 836 C CA . LYS A 1 99 ? 7.721 8.012 3.934 1.00 94.12 99 LYS A CA 1
ATOM 837 C C . LYS A 1 99 ? 8.652 7.122 3.106 1.00 94.12 99 LYS A C 1
ATOM 839 O O . LYS A 1 99 ? 9.635 7.600 2.549 1.00 94.12 99 LYS A O 1
ATOM 844 N N . LYS A 1 100 ? 8.326 5.831 2.973 1.00 94.75 100 LYS A N 1
ATOM 845 C CA . LYS A 1 100 ? 9.132 4.897 2.177 1.00 94.75 100 LYS A CA 1
ATOM 846 C C . LYS A 1 100 ? 9.085 5.213 0.681 1.00 94.75 100 LYS A C 1
ATOM 848 O O . LYS A 1 100 ? 10.094 5.046 0.001 1.00 94.75 100 LYS A O 1
ATOM 853 N N . MET A 1 101 ? 7.937 5.655 0.174 1.00 92.69 101 MET A N 1
ATOM 854 C CA . MET A 1 101 ? 7.773 6.107 -1.208 1.00 92.69 101 MET A CA 1
ATOM 855 C C . MET A 1 101 ? 8.645 7.322 -1.514 1.00 92.69 101 MET A C 1
ATOM 857 O O . MET A 1 101 ? 9.360 7.307 -2.512 1.00 92.69 101 MET A O 1
ATOM 861 N N . GLU A 1 102 ? 8.640 8.334 -0.644 1.00 92.38 102 GLU A N 1
ATOM 862 C CA . GLU A 1 102 ? 9.529 9.495 -0.757 1.00 92.38 102 GLU A CA 1
ATOM 863 C C . GLU A 1 102 ? 10.997 9.067 -0.786 1.00 92.38 102 GLU A C 1
ATOM 865 O O . GLU A 1 102 ? 11.743 9.500 -1.660 1.00 92.38 102 GLU A O 1
ATOM 870 N N . ASP A 1 103 ? 11.408 8.167 0.112 1.00 93.62 103 ASP A N 1
ATOM 871 C CA . ASP A 1 103 ? 12.777 7.652 0.122 1.00 93.62 103 ASP A CA 1
ATOM 872 C C . ASP A 1 103 ? 13.114 6.919 -1.191 1.00 93.62 103 ASP A C 1
ATOM 874 O O . ASP A 1 103 ? 14.216 7.067 -1.7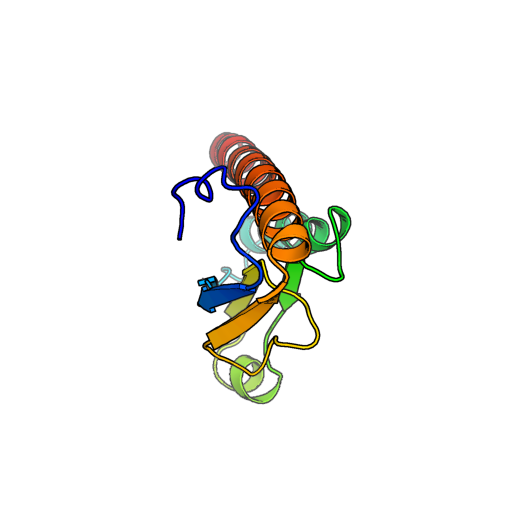17 1.00 93.62 103 ASP A O 1
ATOM 878 N N . ILE A 1 104 ? 12.191 6.124 -1.749 1.00 93.12 104 ILE A N 1
ATOM 879 C CA . ILE A 1 104 ? 12.401 5.435 -3.035 1.00 93.12 104 ILE A CA 1
ATOM 880 C C . ILE A 1 104 ? 12.587 6.447 -4.167 1.00 93.12 104 ILE A C 1
ATOM 882 O O . ILE A 1 104 ? 13.488 6.251 -4.981 1.00 93.12 104 ILE A O 1
ATOM 886 N N . ILE A 1 105 ? 11.751 7.488 -4.217 1.00 89.19 105 ILE A N 1
ATOM 887 C CA . ILE A 1 105 ? 11.752 8.497 -5.282 1.00 89.19 105 ILE A CA 1
ATOM 888 C C . ILE A 1 105 ? 13.003 9.374 -5.198 1.00 89.19 105 ILE A C 1
ATOM 890 O O . ILE A 1 105 ? 13.704 9.502 -6.198 1.00 89.19 105 ILE A O 1
ATOM 894 N N . HIS A 1 106 ? 13.338 9.919 -4.025 1.00 89.38 106 HIS A N 1
ATOM 895 C CA . HIS A 1 106 ? 14.527 10.763 -3.863 1.00 89.38 106 HIS A CA 1
ATOM 896 C C . H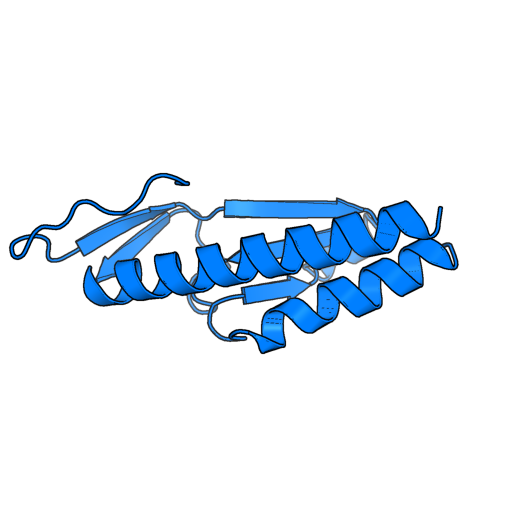IS A 1 106 ? 15.809 10.001 -4.225 1.00 89.38 106 HIS A C 1
ATOM 898 O O . HIS A 1 106 ? 16.548 10.427 -5.107 1.00 89.38 106 HIS A O 1
ATOM 904 N N . ASN A 1 107 ? 15.989 8.791 -3.680 1.00 84.06 107 ASN A N 1
ATOM 905 C CA . ASN A 1 107 ? 17.141 7.940 -4.004 1.00 84.06 107 ASN A CA 1
ATOM 906 C C . ASN A 1 107 ? 17.109 7.378 -5.440 1.00 84.06 107 ASN A C 1
ATOM 908 O O . ASN A 1 107 ? 17.969 6.576 -5.812 1.00 84.06 107 ASN A O 1
ATOM 912 N N . PHE A 1 108 ? 16.055 7.626 -6.217 1.00 80.75 108 PHE A N 1
ATOM 913 C CA . PHE A 1 108 ? 15.987 7.247 -7.628 1.00 80.75 108 PHE A CA 1
ATOM 914 C C . PHE A 1 108 ? 16.353 8.425 -8.529 1.00 80.75 108 PHE A C 1
ATOM 916 O O . PHE A 1 108 ? 17.078 8.226 -9.500 1.00 80.75 108 PHE A O 1
ATOM 923 N N . SER A 1 109 ? 15.918 9.634 -8.171 1.00 67.56 109 SER A N 1
ATOM 924 C CA . SER A 1 109 ? 16.293 10.878 -8.847 1.00 67.56 109 SER A CA 1
ATOM 925 C C . SER A 1 109 ? 17.798 11.150 -8.792 1.00 67.56 109 SER A C 1
ATOM 927 O O . SER A 1 109 ? 18.348 11.625 -9.774 1.00 67.56 109 SER A O 1
ATOM 929 N N . ASP A 1 110 ? 18.483 10.759 -7.712 1.00 59.94 110 ASP A N 1
ATOM 930 C CA . ASP A 1 110 ? 19.947 10.895 -7.574 1.00 59.94 110 ASP A CA 1
ATOM 931 C C . ASP A 1 110 ? 20.758 9.965 -8.510 1.00 59.94 110 ASP A C 1
ATOM 933 O O . ASP A 1 110 ? 21.992 9.958 -8.494 1.00 59.94 110 ASP A O 1
ATOM 937 N N . HIS A 1 111 ? 20.084 9.118 -9.292 1.00 55.19 111 HIS A N 1
ATOM 938 C CA . HIS A 1 111 ? 20.691 8.146 -10.207 1.00 55.19 111 HIS A CA 1
ATOM 939 C C . HIS A 1 111 ? 20.222 8.292 -11.663 1.00 55.19 111 HIS A C 1
ATOM 941 O O . HIS A 1 111 ? 20.554 7.432 -12.489 1.00 55.19 111 HIS A O 1
ATOM 947 N N . LEU A 1 112 ? 19.429 9.326 -11.957 1.00 52.31 112 LEU A N 1
ATOM 948 C CA . LEU A 1 112 ? 19.067 9.756 -13.311 1.00 52.31 112 LEU A CA 1
ATOM 949 C C . LEU A 1 112 ? 20.060 10.812 -13.802 1.00 52.31 112 LEU A C 1
ATOM 951 O O . LEU A 1 112 ? 20.403 10.735 -15.002 1.00 52.31 112 LEU A O 1
#

Radius of gyration: 15.66 Å; chains: 1; bounding box: 38×24×44 Å